Protein AF-A0A0R3WYY7-F1 (afdb_monomer_lite)

Secondary structure (DSSP, 8-state):
-EEEESS-EEEEEEEPPPTTPPPPSTT--EEEEEEPPPPS--GGG--EEEE---EEE---TT-EEEES-HHHHHHHHHHHHHHHHHHHHHHT----SS-EEEEEESS-TTSEEEETTEEEEETHHHHS-HHHHHHHHHHHHHHHHHHHHHHS-----

Organism: Hydatigena taeniaeformis (NCBI:txid6205)

InterPro domains:
  IPR001930 Peptidase M1, alanine aminopeptidase/leukotriene A4 hydrolase [PR00756] (35-50)
  IPR001930 Peptidase M1, alanine aminopeptidase/leukotriene A4 hydrolase [PR00756] (108-118)
  IPR014782 Peptidase M1, membrane alanine aminopeptidase [PF01433] (75-124)
  IPR042097 Aminopeptidase N-like , N-terminal domain superfamliy [G3DSA:2.60.40.1730] (7-53)
  IPR042097 Aminopeptidase N-like , N-terminal domain superfamliy [SSF63737] (27-52)
  IPR050344 Peptidase M1 family aminopeptidases [PTHR11533] (30-122)

pLDDT: mean 70.97, std 14.51, range [31.78, 90.25]

Foldseek 3Di:
DDKDWLFDWPDKDFDQADPPDDDDPPPDTDIDIDGDDDDDDDPLLTDMDDDDWDWDWDPQVQTEIETHPPPQRVVLRVVLSVLQVVLCVVVVHHQPGSYAYEYEDQDDPVQWDQHRSHIYGHPVLSVDDPPSSCVNSVSVSVVSVVVCCRVVVDPPD

Radius of gyration: 17.0 Å; chains: 1; bounding box: 46×34×50 Å

Sequence (157 aa):
LFSLFCFPEISREIVATPEGWSKPASGHNYVRVTFDRTPVMSTYLVAMVVGDFEYISSKSPCGGTTWTEESYGEYALGVAEKALPFYAELFGCPYPLPKLDLIALPDFACGAMENWGLVTYRCCLCWAVVGWTLGGIVRAMKVMVGMCNAVGGRRVL

Structure (mmCIF, N/CA/C/O backbone):
data_AF-A0A0R3WYY7-F1
#
_entry.id   AF-A0A0R3WYY7-F1
#
loop_
_atom_site.group_PDB
_atom_site.id
_atom_site.type_symbol
_atom_site.label_atom_id
_atom_site.label_alt_id
_atom_site.label_comp_id
_atom_site.label_asym_id
_atom_site.label_entity_id
_atom_site.label_seq_id
_atom_site.pdbx_PDB_ins_code
_atom_site.Cartn_x
_atom_site.Cartn_y
_atom_site.Cartn_z
_atom_site.occupancy
_atom_site.B_iso_or_equiv
_atom_site.auth_seq_id
_atom_site.auth_comp_id
_atom_site.auth_asym_id
_atom_site.auth_atom_id
_atom_site.pdbx_PDB_model_num
ATOM 1 N N . LEU A 1 1 ? 13.490 -1.446 -8.770 1.00 62.50 1 LEU A N 1
ATOM 2 C CA . LEU A 1 1 ? 12.057 -1.228 -9.036 1.00 62.50 1 LEU A CA 1
ATOM 3 C C . LEU A 1 1 ? 11.215 -2.134 -8.166 1.00 62.50 1 LEU A C 1
ATOM 5 O O . LEU A 1 1 ? 11.206 -3.348 -8.357 1.00 62.50 1 LEU A O 1
ATOM 9 N N . PHE A 1 2 ? 10.546 -1.526 -7.193 1.00 72.88 2 PHE A N 1
ATOM 10 C CA . PHE A 1 2 ? 9.521 -2.163 -6.381 1.00 72.88 2 PHE A CA 1
ATOM 11 C C . PHE A 1 2 ? 8.146 -1.910 -7.002 1.00 72.88 2 PHE A C 1
ATOM 13 O O . PHE A 1 2 ? 7.883 -0.856 -7.583 1.00 72.88 2 PHE A O 1
ATOM 20 N N . SER A 1 3 ? 7.266 -2.899 -6.885 1.00 78.19 3 SER A N 1
ATOM 21 C CA . SER A 1 3 ? 5.862 -2.798 -7.269 1.00 78.19 3 SER A CA 1
ATOM 22 C C . SER A 1 3 ? 5.010 -3.125 -6.056 1.00 78.19 3 SER A C 1
ATOM 24 O O . SER A 1 3 ? 5.118 -4.216 -5.498 1.00 78.19 3 SER A O 1
ATOM 26 N N . LEU A 1 4 ? 4.169 -2.181 -5.665 1.00 79.12 4 LEU A N 1
ATOM 27 C CA . LEU A 1 4 ? 3.242 -2.306 -4.557 1.00 79.12 4 LEU A CA 1
ATOM 28 C C . LEU A 1 4 ? 1.824 -2.348 -5.098 1.00 79.12 4 LEU A C 1
ATOM 30 O O . LEU A 1 4 ? 1.439 -1.583 -5.984 1.00 79.12 4 LEU A O 1
ATOM 34 N N . PHE A 1 5 ? 1.043 -3.242 -4.520 1.00 83.38 5 PHE A N 1
ATOM 35 C CA . PHE A 1 5 ? -0.372 -3.395 -4.793 1.00 83.38 5 PHE A CA 1
ATOM 36 C C . PHE A 1 5 ? -1.112 -3.562 -3.472 1.00 83.38 5 PHE A C 1
ATOM 38 O O . PHE A 1 5 ? -0.514 -3.952 -2.466 1.00 83.38 5 PHE A O 1
ATOM 45 N N . CYS A 1 6 ? -2.422 -3.322 -3.499 1.00 79.12 6 CYS A N 1
ATOM 46 C CA . CYS A 1 6 ? -3.353 -3.521 -2.389 1.00 79.12 6 CYS A CA 1
ATOM 47 C C . CYS A 1 6 ? -3.157 -4.844 -1.618 1.00 79.12 6 CYS A C 1
ATOM 49 O O . CYS A 1 6 ? -3.431 -4.915 -0.423 1.00 79.12 6 CYS A O 1
ATOM 51 N N . PHE A 1 7 ? -2.664 -5.893 -2.285 1.00 81.38 7 PHE A N 1
ATOM 52 C CA . PHE A 1 7 ? -2.520 -7.243 -1.736 1.00 81.38 7 PHE A CA 1
ATOM 53 C C . PHE A 1 7 ? -1.082 -7.768 -1.824 1.00 81.38 7 PHE A C 1
ATOM 55 O O . PHE A 1 7 ? -0.272 -7.211 -2.571 1.00 81.38 7 PHE A O 1
ATOM 62 N N . PRO A 1 8 ? -0.718 -8.767 -0.993 1.00 81.31 8 PRO A N 1
ATOM 63 C CA . PRO A 1 8 ? 0.633 -9.313 -0.958 1.00 81.31 8 PRO A CA 1
ATOM 64 C C . PRO A 1 8 ? 1.095 -9.807 -2.329 1.00 81.31 8 PRO A C 1
ATOM 66 O O . PRO A 1 8 ? 0.309 -10.318 -3.127 1.00 81.31 8 PRO A O 1
ATOM 69 N N . GLU A 1 9 ? 2.385 -9.642 -2.594 1.00 85.19 9 GLU A N 1
ATOM 70 C CA . GLU A 1 9 ? 3.022 -10.219 -3.770 1.00 85.19 9 GLU A CA 1
ATOM 71 C C . GLU A 1 9 ? 3.130 -11.742 -3.599 1.00 85.19 9 GLU A C 1
ATOM 73 O O . GLU A 1 9 ? 3.624 -12.217 -2.578 1.00 85.19 9 GLU A O 1
ATOM 78 N N . ILE A 1 10 ? 2.667 -12.499 -4.596 1.00 87.12 10 ILE A N 1
ATOM 79 C CA . ILE A 1 10 ? 2.774 -13.964 -4.651 1.00 87.12 10 ILE A CA 1
ATOM 80 C C . ILE A 1 10 ? 4.092 -14.373 -5.308 1.00 87.12 10 ILE A C 1
ATOM 82 O O . ILE A 1 10 ? 4.791 -15.256 -4.816 1.00 87.12 10 ILE A O 1
ATOM 86 N N . SER A 1 11 ? 4.418 -13.767 -6.451 1.00 87.00 11 SER A N 1
ATOM 87 C CA . SER A 1 11 ? 5.570 -14.169 -7.256 1.00 87.00 11 SER A CA 1
ATOM 88 C C . SER A 1 11 ? 6.126 -13.005 -8.063 1.00 87.00 11 SER A C 1
ATOM 90 O O . SER A 1 11 ? 5.362 -12.241 -8.659 1.00 87.00 11 SER A O 1
ATOM 92 N N . ARG A 1 12 ? 7.454 -12.963 -8.185 1.00 88.75 12 ARG A N 1
ATOM 93 C CA . ARG A 1 12 ? 8.180 -12.140 -9.156 1.00 88.75 12 ARG A CA 1
ATOM 94 C C . ARG A 1 12 ? 9.041 -13.013 -10.044 1.00 88.75 12 ARG A C 1
ATOM 96 O O . ARG A 1 12 ? 9.892 -13.755 -9.563 1.00 88.75 12 ARG A O 1
ATOM 103 N N . GLU A 1 13 ? 8.839 -12.896 -11.346 1.00 90.25 13 GLU A N 1
ATOM 104 C CA . GLU A 1 13 ? 9.544 -13.703 -12.334 1.00 90.25 13 GLU A CA 1
ATOM 105 C C . GLU A 1 13 ? 10.067 -12.817 -13.455 1.00 90.25 13 GLU A C 1
ATOM 107 O O . GLU A 1 13 ? 9.361 -11.949 -13.974 1.00 90.25 13 GLU A O 1
ATOM 112 N N . ILE A 1 14 ? 11.318 -13.045 -13.847 1.00 87.62 14 ILE A N 1
ATOM 113 C CA . ILE A 1 14 ? 11.888 -12.409 -15.030 1.00 87.62 14 ILE A CA 1
ATOM 114 C C . ILE A 1 14 ? 11.301 -13.111 -16.251 1.00 87.62 14 ILE A C 1
ATOM 116 O O . ILE A 1 14 ? 11.449 -14.321 -16.410 1.00 87.62 14 ILE A O 1
ATOM 120 N N . VAL A 1 15 ? 10.641 -12.349 -17.116 1.00 87.69 15 VAL A N 1
ATOM 121 C CA . VAL A 1 15 ? 10.012 -12.868 -18.330 1.00 87.69 15 VAL A CA 1
ATOM 122 C C . VAL A 1 15 ? 10.784 -12.420 -19.561 1.00 87.69 15 VAL A C 1
ATOM 124 O O . VAL A 1 15 ? 11.331 -11.315 -19.619 1.00 87.69 15 VAL A O 1
ATOM 127 N N . ALA A 1 16 ? 10.813 -13.291 -20.570 1.00 85.00 16 ALA A N 1
ATOM 128 C CA . ALA A 1 16 ? 11.289 -12.917 -21.892 1.00 85.00 16 ALA A CA 1
ATOM 129 C C . ALA A 1 16 ? 10.445 -11.761 -22.450 1.00 85.00 16 ALA A C 1
ATOM 131 O O . ALA A 1 16 ? 9.285 -11.585 -22.069 1.00 85.00 16 ALA A O 1
ATOM 132 N N . THR A 1 17 ? 11.026 -10.981 -23.363 1.00 83.75 17 THR A N 1
ATOM 133 C CA . THR A 1 17 ? 10.310 -9.902 -24.051 1.00 83.75 17 THR A CA 1
ATOM 134 C C . THR A 1 17 ? 9.043 -10.456 -24.708 1.00 83.75 17 THR A C 1
ATOM 136 O O . THR A 1 17 ? 9.167 -11.325 -25.574 1.00 83.75 17 THR A O 1
ATOM 139 N N . PRO A 1 18 ? 7.844 -9.993 -24.304 1.00 83.75 18 PRO A N 1
ATOM 140 C CA . PRO A 1 18 ? 6.603 -10.431 -24.925 1.00 83.75 18 PRO A CA 1
ATOM 141 C C . PRO A 1 18 ? 6.579 -10.093 -26.417 1.00 83.75 18 PRO A C 1
ATOM 143 O O . PRO A 1 18 ? 7.181 -9.111 -26.860 1.00 83.75 18 PRO A O 1
ATOM 146 N N . GLU A 1 19 ? 5.862 -10.899 -27.193 1.00 83.69 19 GLU A N 1
ATOM 147 C CA . GLU A 1 19 ? 5.714 -10.673 -28.627 1.00 83.69 19 GLU A CA 1
ATOM 148 C C . GLU A 1 19 ? 5.044 -9.309 -28.885 1.00 83.69 19 GLU A C 1
ATOM 150 O O . GLU A 1 19 ? 4.028 -8.972 -28.276 1.00 83.69 19 GLU A O 1
ATOM 155 N N . GLY A 1 20 ? 5.657 -8.48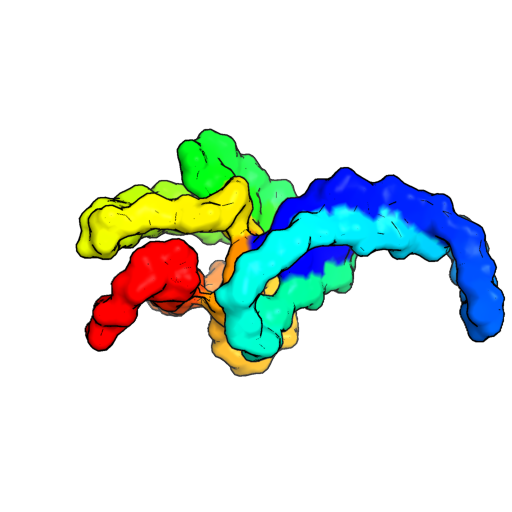2 -29.737 1.00 84.00 20 GLY A N 1
ATOM 156 C CA . GLY A 1 20 ? 5.186 -7.124 -30.044 1.00 84.00 20 GLY A CA 1
ATOM 157 C C . GLY A 1 20 ? 5.713 -6.003 -29.136 1.00 84.00 20 GLY A C 1
ATOM 158 O O . GLY A 1 20 ? 5.375 -4.845 -29.366 1.00 84.00 20 GLY A O 1
ATOM 159 N N . TRP A 1 21 ? 6.549 -6.302 -28.135 1.00 82.94 21 TRP A N 1
ATOM 160 C CA . TRP A 1 21 ? 7.137 -5.290 -27.245 1.00 82.94 21 TRP A CA 1
ATOM 161 C C . TRP A 1 21 ? 8.581 -4.967 -27.644 1.00 82.94 21 TRP A C 1
ATOM 163 O O . TRP A 1 21 ? 9.338 -5.838 -28.078 1.00 82.94 21 TRP A O 1
ATOM 173 N N . SER A 1 22 ? 9.001 -3.710 -27.472 1.00 83.31 22 SER A N 1
ATOM 174 C CA . SER A 1 22 ? 10.400 -3.326 -27.682 1.00 83.31 22 SER A CA 1
ATOM 175 C C . SER A 1 22 ? 11.303 -3.997 -26.648 1.00 83.31 22 SER A C 1
ATOM 177 O O . SER A 1 22 ? 10.931 -4.129 -25.478 1.00 83.31 22 SER A O 1
ATOM 179 N N . LYS A 1 23 ? 12.516 -4.391 -27.056 1.00 80.88 23 LYS A N 1
ATOM 180 C CA . LYS A 1 23 ? 13.520 -4.864 -26.097 1.00 80.88 23 LYS A CA 1
ATOM 181 C C . LYS A 1 23 ? 13.786 -3.758 -25.065 1.00 80.88 23 LYS A C 1
ATOM 183 O O . LYS A 1 23 ? 13.890 -2.593 -25.454 1.00 80.88 23 LYS A O 1
ATOM 188 N N . PRO A 1 24 ? 13.866 -4.101 -23.773 1.00 82.19 24 PRO A N 1
ATOM 189 C CA . PRO A 1 24 ? 14.182 -3.128 -22.740 1.00 82.19 24 PRO A CA 1
ATOM 190 C C . PRO A 1 24 ? 15.601 -2.579 -22.954 1.00 82.19 24 PRO A C 1
ATOM 192 O O . PRO A 1 24 ? 16.427 -3.206 -23.625 1.00 82.19 24 PRO A O 1
ATOM 195 N N . ALA A 1 25 ? 15.878 -1.391 -22.408 1.00 80.19 25 ALA A N 1
ATOM 196 C CA . ALA A 1 25 ? 17.206 -0.782 -22.474 1.00 80.19 25 ALA A CA 1
ATOM 197 C C . ALA A 1 25 ? 18.283 -1.739 -21.926 1.00 80.19 25 ALA A C 1
ATOM 199 O O . ALA A 1 25 ? 18.000 -2.585 -21.074 1.00 80.19 25 ALA A O 1
ATOM 200 N N . SER A 1 26 ? 19.514 -1.624 -22.433 1.00 74.00 26 SER A N 1
ATOM 201 C CA . SER A 1 26 ? 20.620 -2.535 -22.111 1.00 74.00 26 SER A CA 1
ATOM 202 C C . SER A 1 26 ? 20.788 -2.711 -20.598 1.00 74.00 26 SER A C 1
ATOM 204 O O . SER A 1 26 ? 21.100 -1.748 -19.903 1.00 74.00 26 SER A O 1
ATOM 206 N N . GLY A 1 27 ? 20.590 -3.938 -20.105 1.00 74.19 27 GLY A N 1
ATOM 207 C CA . GLY A 1 27 ? 20.708 -4.289 -18.683 1.00 74.19 27 GLY A CA 1
ATOM 208 C C . GLY A 1 27 ? 19.384 -4.405 -17.916 1.00 74.19 27 GLY A C 1
ATOM 209 O O . GLY A 1 27 ? 19.400 -4.842 -16.769 1.00 74.19 27 GLY A O 1
ATOM 210 N N . HIS A 1 28 ? 18.243 -4.082 -18.529 1.00 81.00 28 HIS A N 1
ATOM 211 C CA . HIS A 1 28 ? 16.922 -4.252 -17.916 1.00 81.00 28 HIS A CA 1
ATOM 212 C C . HIS A 1 28 ? 16.203 -5.491 -18.457 1.00 81.00 28 HIS A C 1
ATOM 214 O O . HIS A 1 28 ? 16.389 -5.874 -19.608 1.00 81.00 28 HIS A O 1
ATOM 220 N N . ASN A 1 29 ? 15.343 -6.096 -17.636 1.00 85.69 29 ASN A N 1
ATOM 221 C CA . ASN A 1 29 ? 14.487 -7.213 -18.030 1.00 85.69 29 ASN A CA 1
ATOM 222 C C . ASN A 1 29 ? 13.020 -6.871 -17.764 1.00 85.69 29 ASN A C 1
ATOM 224 O O . ASN A 1 29 ? 12.716 -6.093 -16.858 1.00 85.69 29 ASN A O 1
ATOM 228 N N . TYR A 1 30 ? 12.108 -7.491 -18.512 1.00 86.38 30 TYR A N 1
ATOM 229 C CA . TYR A 1 30 ? 10.700 -7.478 -18.135 1.00 86.38 30 TYR A CA 1
ATOM 230 C C . TYR A 1 30 ? 10.497 -8.386 -16.924 1.00 86.38 30 TYR A C 1
ATOM 232 O O . TYR A 1 30 ? 11.008 -9.504 -16.876 1.00 86.38 30 TYR A O 1
ATOM 240 N N . VAL A 1 31 ? 9.746 -7.898 -15.943 1.00 88.06 31 VAL A N 1
ATOM 241 C CA . VAL A 1 31 ? 9.414 -8.647 -14.732 1.00 88.06 31 VAL A CA 1
ATOM 242 C C . VAL A 1 31 ? 7.903 -8.761 -14.655 1.00 88.06 31 VAL A C 1
ATOM 244 O O . VAL A 1 31 ? 7.191 -7.762 -14.757 1.00 88.06 31 VAL A O 1
ATOM 247 N N . ARG A 1 32 ? 7.412 -9.986 -14.487 1.00 88.94 32 ARG A N 1
ATOM 248 C CA . ARG A 1 32 ? 6.019 -10.255 -14.153 1.00 88.94 32 ARG A CA 1
ATOM 249 C C . ARG A 1 32 ? 5.906 -10.359 -12.643 1.00 88.94 32 ARG A C 1
ATOM 251 O O . ARG A 1 32 ? 6.586 -11.179 -12.030 1.00 88.94 32 ARG A O 1
ATOM 258 N N . VAL A 1 33 ? 5.027 -9.545 -12.076 1.00 89.81 33 VAL A N 1
ATOM 259 C CA . VAL A 1 33 ? 4.694 -9.582 -10.654 1.00 89.81 33 VAL A CA 1
ATOM 260 C C . VAL A 1 33 ? 3.232 -9.982 -10.516 1.00 89.81 33 VAL A C 1
ATOM 262 O O . VAL A 1 33 ? 2.360 -9.370 -11.133 1.00 89.81 33 VAL A O 1
ATOM 265 N N . THR A 1 34 ? 2.976 -11.033 -9.744 1.00 89.88 34 THR A N 1
ATOM 266 C CA . THR A 1 34 ? 1.630 -11.541 -9.461 1.00 89.88 34 THR A CA 1
ATOM 267 C C . THR A 1 34 ? 1.281 -11.201 -8.024 1.00 89.88 34 THR A C 1
ATOM 269 O O . THR A 1 34 ? 2.061 -11.492 -7.119 1.00 89.88 34 THR A O 1
ATOM 272 N N . PHE A 1 35 ? 0.106 -10.619 -7.809 1.00 89.81 35 PHE A N 1
ATOM 273 C CA . PHE A 1 35 ? -0.407 -10.288 -6.482 1.00 89.81 35 PHE A CA 1
ATOM 274 C C . PHE A 1 35 ? -1.591 -11.173 -6.112 1.00 89.81 35 PHE A C 1
ATOM 276 O O . PHE A 1 35 ? -2.256 -11.733 -6.987 1.00 89.81 35 PHE A O 1
ATOM 283 N N . ASP A 1 36 ? -1.849 -11.278 -4.811 1.00 88.12 36 ASP A N 1
ATOM 284 C CA . ASP A 1 36 ? -2.963 -12.062 -4.296 1.00 88.12 36 ASP A CA 1
ATOM 285 C C . ASP A 1 36 ? -4.325 -11.481 -4.688 1.00 88.12 36 ASP A C 1
ATOM 287 O O . ASP A 1 36 ? -4.488 -10.280 -4.938 1.00 88.12 36 ASP A O 1
ATOM 291 N N . ARG A 1 37 ? -5.314 -12.371 -4.794 1.00 86.06 37 ARG A N 1
ATOM 292 C CA . ARG A 1 37 ? -6.647 -12.028 -5.272 1.00 86.06 37 ARG A CA 1
ATOM 293 C C . ARG A 1 37 ? -7.336 -11.129 -4.256 1.00 86.06 37 ARG A C 1
ATOM 295 O O . ARG A 1 37 ? -7.525 -11.499 -3.100 1.00 86.06 37 ARG A O 1
ATOM 302 N N . THR A 1 38 ? -7.804 -9.976 -4.721 1.00 83.94 38 THR A N 1
ATOM 303 C CA . THR A 1 38 ? -8.570 -9.069 -3.872 1.00 83.94 38 THR A CA 1
ATOM 304 C C . THR A 1 38 ? -9.941 -9.678 -3.532 1.00 83.94 38 THR A C 1
ATOM 306 O O . THR A 1 38 ? -10.545 -10.367 -4.367 1.00 83.94 38 THR A O 1
ATOM 309 N N . PRO A 1 39 ? -10.500 -9.389 -2.347 1.00 82.56 39 PRO A N 1
ATOM 310 C CA . PRO A 1 39 ? -11.915 -9.594 -2.084 1.00 82.56 39 PRO A CA 1
ATOM 311 C C . PRO A 1 39 ? -12.759 -8.700 -3.005 1.00 82.56 39 PRO A C 1
ATOM 313 O O . PRO A 1 39 ? -12.246 -7.843 -3.733 1.00 82.56 39 PRO A O 1
ATOM 316 N N . VAL A 1 40 ? -14.078 -8.897 -2.977 1.00 81.75 40 VAL A N 1
ATOM 317 C CA . VAL A 1 40 ? -15.013 -8.041 -3.716 1.00 81.75 40 VAL A CA 1
ATOM 318 C C . VAL A 1 40 ? -14.937 -6.623 -3.146 1.00 81.75 40 VAL A C 1
ATOM 320 O O . VAL A 1 40 ? -15.272 -6.394 -1.987 1.00 81.75 40 VAL A O 1
ATOM 323 N N . MET A 1 41 ? -14.484 -5.679 -3.968 1.00 80.38 41 MET A N 1
ATOM 324 C CA . MET A 1 41 ? -14.288 -4.276 -3.602 1.00 80.38 41 MET A CA 1
ATOM 325 C C . MET A 1 41 ? -14.651 -3.363 -4.775 1.00 80.38 41 MET A C 1
ATOM 327 O O . MET A 1 41 ? -14.633 -3.779 -5.934 1.00 80.38 41 MET A O 1
ATOM 331 N N . SER A 1 42 ? -14.984 -2.108 -4.477 1.00 83.06 42 SER A N 1
ATOM 332 C CA . SER A 1 42 ? -15.266 -1.099 -5.500 1.00 83.06 42 SER A CA 1
ATOM 333 C C . SER A 1 42 ? -14.013 -0.772 -6.311 1.00 83.06 42 SER A C 1
ATOM 335 O O . SER A 1 42 ? -12.925 -0.643 -5.753 1.00 83.06 42 SER A O 1
ATOM 337 N N . THR A 1 43 ? -14.172 -0.552 -7.617 1.00 85.19 43 THR A N 1
ATOM 338 C CA . THR A 1 43 ? -13.066 -0.238 -8.542 1.00 85.19 43 THR A CA 1
ATOM 339 C C . THR A 1 43 ? -12.257 0.996 -8.135 1.00 85.19 43 THR A C 1
ATOM 341 O O . THR A 1 43 ? -11.062 1.046 -8.392 1.00 85.19 43 THR A O 1
ATOM 344 N N . TYR A 1 44 ? -12.880 1.958 -7.447 1.00 84.12 44 TYR A N 1
ATOM 345 C CA . TYR A 1 44 ? -12.221 3.162 -6.925 1.00 84.12 44 TYR A CA 1
ATOM 346 C C . TYR A 1 44 ? -11.132 2.877 -5.876 1.00 84.12 44 TYR A C 1
ATOM 348 O O . TYR A 1 44 ? -10.231 3.684 -5.699 1.00 84.12 44 TYR A O 1
ATOM 356 N N . LEU A 1 45 ? -11.205 1.738 -5.184 1.00 83.38 45 LEU A N 1
ATOM 357 C CA . LEU A 1 45 ? -10.268 1.377 -4.116 1.00 83.38 45 LEU A CA 1
ATOM 358 C C . LEU A 1 45 ? -9.048 0.603 -4.632 1.00 83.38 45 LEU A C 1
ATOM 360 O O . LEU A 1 45 ? -8.207 0.197 -3.833 1.00 83.38 45 LEU A O 1
ATOM 364 N N . VAL A 1 46 ? -8.978 0.329 -5.937 1.00 86.88 46 VAL A N 1
ATOM 365 C CA . VAL A 1 46 ? -7.858 -0.387 -6.551 1.00 86.88 46 VAL A CA 1
ATOM 366 C C . VAL A 1 46 ? -6.694 0.580 -6.737 1.00 86.88 46 VAL A C 1
ATOM 368 O O . VAL A 1 46 ? -6.842 1.612 -7.387 1.00 86.88 46 VAL A O 1
ATOM 371 N N . ALA A 1 47 ? -5.523 0.222 -6.208 1.00 85.94 47 ALA A N 1
ATOM 372 C CA . ALA A 1 47 ? -4.312 1.020 -6.338 1.00 85.94 47 ALA A CA 1
ATOM 373 C C . ALA A 1 47 ? -3.073 0.163 -6.593 1.00 85.94 47 ALA A C 1
ATOM 375 O O . ALA A 1 47 ? -2.904 -0.918 -6.028 1.00 85.94 47 ALA A O 1
ATOM 376 N N . MET A 1 48 ? -2.190 0.688 -7.441 1.00 87.81 48 MET A N 1
ATOM 377 C CA . MET A 1 48 ? -0.893 0.106 -7.758 1.00 87.81 48 MET A CA 1
ATOM 378 C C . MET A 1 48 ? 0.136 1.227 -7.830 1.00 87.81 48 MET A C 1
ATOM 380 O O . MET A 1 48 ? -0.116 2.261 -8.447 1.00 87.81 48 MET A O 1
ATOM 384 N N . VAL A 1 49 ? 1.294 1.011 -7.217 1.00 85.69 49 VAL A N 1
ATOM 385 C CA . VAL A 1 49 ? 2.418 1.944 -7.262 1.00 85.69 49 VAL A CA 1
ATOM 386 C C . VAL A 1 49 ? 3.656 1.192 -7.726 1.00 85.69 49 VAL A C 1
ATOM 388 O O . VAL A 1 49 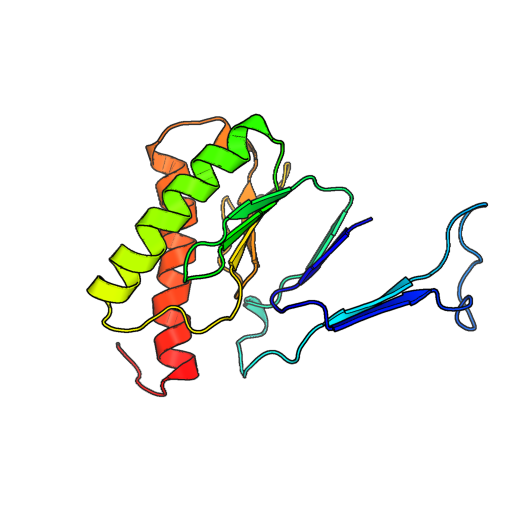? 3.953 0.107 -7.237 1.00 85.69 49 VAL A O 1
ATOM 391 N N . VAL A 1 50 ? 4.378 1.763 -8.686 1.00 87.06 50 VAL A N 1
ATOM 392 C CA . VAL A 1 50 ? 5.632 1.206 -9.197 1.00 87.06 50 VAL A CA 1
ATOM 393 C C . VAL A 1 50 ? 6.686 2.296 -9.135 1.00 87.06 50 VAL A C 1
ATOM 395 O O . VAL A 1 50 ? 6.472 3.391 -9.650 1.00 87.06 50 VAL A O 1
ATOM 398 N N . GLY A 1 51 ? 7.810 2.002 -8.496 1.00 83.00 51 GLY A N 1
ATOM 399 C CA . GLY A 1 51 ? 8.904 2.953 -8.353 1.00 83.00 51 GLY A CA 1
ATOM 400 C C . GLY A 1 51 ? 10.017 2.421 -7.465 1.00 83.00 51 GLY A C 1
ATOM 401 O O . GLY A 1 51 ? 9.966 1.291 -6.973 1.00 83.00 51 GLY A O 1
ATOM 402 N N . ASP A 1 52 ? 11.046 3.235 -7.291 1.00 80.75 52 ASP A N 1
ATOM 403 C CA . ASP A 1 52 ? 12.137 2.952 -6.368 1.00 80.75 52 ASP A CA 1
ATOM 404 C C . ASP A 1 52 ? 11.847 3.681 -5.056 1.00 80.75 52 ASP A C 1
ATOM 406 O O . ASP A 1 52 ? 12.006 4.894 -4.956 1.00 80.75 52 ASP A O 1
ATOM 410 N N . PHE A 1 53 ? 11.341 2.926 -4.081 1.00 76.50 53 PHE A N 1
ATOM 411 C CA . PHE A 1 53 ? 10.984 3.418 -2.755 1.00 76.50 53 PHE A CA 1
ATOM 412 C C . PHE A 1 53 ? 11.773 2.658 -1.695 1.00 76.50 53 PHE A C 1
ATOM 414 O O . PHE A 1 53 ? 11.946 1.440 -1.793 1.00 76.50 53 PHE A O 1
ATOM 421 N N . GLU A 1 54 ? 12.203 3.379 -0.669 1.00 78.81 54 GLU A N 1
ATOM 422 C CA . GLU A 1 54 ? 12.699 2.800 0.575 1.00 78.81 54 GLU A CA 1
ATOM 423 C C . GLU A 1 54 ? 11.525 2.500 1.514 1.00 78.81 54 GLU A C 1
ATOM 425 O O . GLU A 1 54 ? 10.431 3.063 1.379 1.00 78.81 54 GLU A O 1
ATOM 430 N N . TYR A 1 55 ? 11.721 1.562 2.440 1.00 76.62 55 TYR A N 1
ATOM 431 C CA . TYR A 1 55 ? 10.658 1.122 3.335 1.00 76.62 55 TYR A CA 1
ATOM 432 C C . TYR A 1 55 ? 11.158 0.810 4.729 1.00 76.62 55 TYR A C 1
ATOM 434 O O . TYR A 1 55 ? 12.276 0.341 4.931 1.00 76.62 55 TYR A O 1
ATOM 442 N N . ILE A 1 56 ? 10.258 1.019 5.681 1.00 76.94 56 ILE A N 1
ATOM 443 C CA . ILE A 1 56 ? 10.414 0.648 7.075 1.00 76.94 56 ILE A CA 1
ATOM 444 C C . ILE A 1 56 ? 9.200 -0.206 7.436 1.00 76.94 56 ILE A C 1
ATOM 446 O O . ILE A 1 56 ? 8.047 0.214 7.323 1.00 76.94 56 ILE A O 1
ATOM 450 N N . SER A 1 57 ? 9.453 -1.439 7.856 1.00 76.88 57 SER A N 1
ATOM 451 C CA . SER A 1 57 ? 8.410 -2.377 8.276 1.00 76.88 57 SER A CA 1
ATOM 452 C C . SER A 1 57 ? 8.411 -2.538 9.788 1.00 76.88 57 SER A C 1
ATOM 454 O O . SER A 1 57 ? 9.487 -2.655 10.376 1.00 76.88 57 SER A O 1
ATOM 456 N N . SER A 1 58 ? 7.234 -2.679 10.400 1.00 68.88 58 SER A N 1
ATOM 457 C CA . SER A 1 58 ? 7.138 -3.180 11.771 1.00 68.88 58 SER A CA 1
ATOM 458 C C . SER A 1 58 ? 6.304 -4.453 11.854 1.00 68.88 58 SER A C 1
ATOM 460 O O . SER A 1 58 ? 5.279 -4.611 11.192 1.00 68.88 58 SER A O 1
ATOM 462 N N . LYS A 1 59 ? 6.736 -5.368 12.726 1.00 60.94 59 LYS A N 1
ATOM 463 C CA . LYS A 1 59 ? 6.043 -6.622 13.049 1.00 60.94 59 LYS A CA 1
ATOM 464 C C . LYS A 1 59 ? 5.002 -6.418 14.151 1.00 60.94 59 LYS A C 1
ATOM 466 O O . LYS A 1 59 ? 4.918 -7.220 15.081 1.00 60.94 59 LYS A O 1
ATOM 471 N N . SER A 1 60 ? 4.214 -5.347 14.080 1.00 58.22 60 SER A N 1
ATOM 472 C CA . SER A 1 60 ? 3.018 -5.276 14.918 1.00 58.22 60 SER A CA 1
ATOM 473 C C . SER A 1 60 ? 2.092 -6.457 14.571 1.00 58.22 60 SER A C 1
ATOM 475 O O . SER A 1 60 ? 2.127 -6.942 13.436 1.00 58.22 60 SER A O 1
ATOM 477 N N . PRO A 1 61 ? 1.243 -6.938 15.501 1.00 52.31 61 PRO A N 1
ATOM 478 C CA . PRO A 1 61 ? 0.298 -8.033 1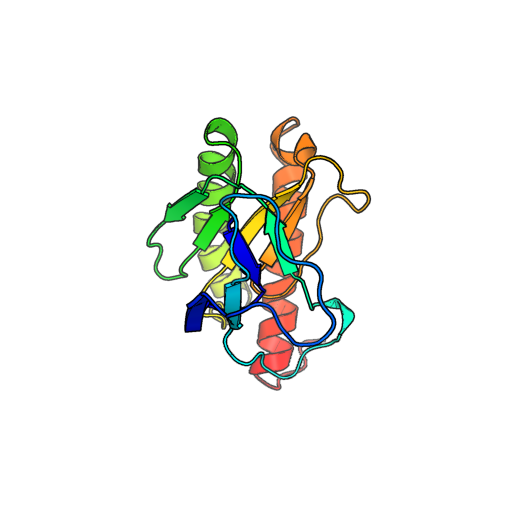5.234 1.00 52.31 61 PRO A CA 1
ATOM 479 C C . PRO A 1 61 ? -0.610 -7.782 14.017 1.00 52.31 61 PRO A C 1
ATOM 481 O O . PRO A 1 61 ? -1.179 -8.716 13.462 1.00 52.31 61 PRO A O 1
ATOM 484 N N . CYS A 1 62 ? -0.724 -6.516 13.610 1.00 51.75 62 CYS A N 1
ATOM 485 C CA . CYS A 1 62 ? -1.544 -6.027 12.513 1.00 51.75 62 CYS A CA 1
ATOM 486 C C . CYS A 1 62 ? -0.759 -5.810 11.195 1.00 51.75 62 CYS A C 1
ATOM 488 O O . CYS A 1 62 ? -1.352 -5.371 10.215 1.00 51.75 62 CYS A O 1
ATOM 490 N N . GLY A 1 63 ? 0.554 -6.084 11.156 1.00 54.16 63 GLY A N 1
ATOM 491 C CA . GLY A 1 63 ? 1.342 -6.184 9.916 1.00 54.16 63 GLY A CA 1
ATOM 492 C C . GLY A 1 63 ? 1.517 -4.888 9.110 1.00 54.16 63 GLY A C 1
ATOM 493 O O . GLY A 1 63 ? 1.508 -4.925 7.878 1.00 54.16 63 GLY A O 1
ATOM 494 N N . GLY A 1 64 ? 1.646 -3.736 9.775 1.00 60.56 64 GLY A N 1
ATOM 495 C CA . GLY A 1 64 ? 1.842 -2.446 9.101 1.00 60.56 64 GLY A CA 1
ATOM 496 C C . GLY A 1 64 ? 3.242 -2.289 8.490 1.00 60.56 64 GLY A C 1
ATOM 497 O O . GLY A 1 64 ? 4.246 -2.400 9.194 1.00 60.56 64 GLY A O 1
ATOM 498 N N . THR A 1 65 ? 3.313 -1.984 7.192 1.00 60.09 65 THR A N 1
ATOM 499 C CA . THR A 1 65 ? 4.556 -1.621 6.491 1.00 60.09 65 THR A CA 1
ATOM 500 C C . THR A 1 65 ? 4.421 -0.210 5.920 1.00 60.09 65 THR A C 1
ATOM 502 O O . THR A 1 65 ? 3.430 0.121 5.278 1.00 60.09 65 THR A O 1
ATOM 505 N N . THR A 1 66 ? 5.408 0.653 6.149 1.00 58.47 66 THR A N 1
ATOM 506 C CA . THR A 1 66 ? 5.403 2.028 5.634 1.00 58.47 66 THR A CA 1
ATOM 507 C C . THR A 1 66 ? 6.513 2.191 4.598 1.00 58.47 66 THR A C 1
ATOM 509 O O . THR A 1 66 ? 7.659 1.825 4.834 1.00 58.47 66 THR A O 1
ATOM 512 N N . TRP A 1 67 ? 6.175 2.763 3.448 1.00 60.91 67 TRP A N 1
ATOM 513 C CA . TRP A 1 67 ? 7.043 3.000 2.296 1.00 60.91 67 TRP A CA 1
ATOM 514 C C . TRP A 1 67 ? 7.246 4.512 2.130 1.00 60.91 67 TRP A C 1
ATOM 516 O O . TRP A 1 67 ? 6.334 5.235 1.728 1.00 60.91 67 TRP A O 1
ATOM 526 N N . THR A 1 68 ? 8.419 5.023 2.497 1.00 63.69 68 THR A N 1
ATOM 527 C CA . THR A 1 68 ? 8.749 6.458 2.448 1.00 63.69 68 THR A CA 1
ATOM 528 C C . THR A 1 68 ? 10.246 6.666 2.674 1.00 63.69 68 THR A C 1
ATOM 530 O O . THR A 1 68 ? 10.929 5.754 3.132 1.00 63.69 68 THR A O 1
ATOM 533 N N . GLU A 1 69 ? 10.740 7.879 2.407 1.00 57.56 69 GLU A N 1
ATOM 534 C CA . GLU A 1 69 ? 12.071 8.305 2.851 1.00 57.56 69 GLU A CA 1
ATOM 535 C C . GLU A 1 69 ? 12.225 8.148 4.374 1.00 57.56 69 GLU A C 1
ATOM 537 O O . GLU A 1 69 ? 11.317 8.483 5.150 1.00 57.56 69 GLU A O 1
ATOM 542 N N . GLU A 1 70 ? 13.388 7.625 4.769 1.00 56.81 70 GLU A N 1
ATOM 543 C CA . GLU A 1 70 ? 13.705 7.043 6.079 1.00 56.81 70 GLU A CA 1
ATOM 544 C C . GLU A 1 70 ? 13.294 7.931 7.272 1.00 56.81 70 GLU A C 1
ATOM 546 O O . GLU A 1 70 ? 12.707 7.461 8.246 1.00 56.81 70 GLU A O 1
ATOM 551 N N . SER A 1 71 ? 13.494 9.246 7.159 1.00 60.47 71 SER A N 1
ATOM 552 C CA . SER A 1 71 ? 13.288 10.211 8.248 1.00 60.47 71 SER A CA 1
ATOM 553 C C . SER A 1 71 ? 11.825 10.437 8.650 1.00 60.47 71 SER A C 1
ATOM 555 O O . SER A 1 71 ? 11.552 10.828 9.785 1.00 60.47 71 SER A O 1
ATOM 557 N N . TYR A 1 72 ? 10.865 10.183 7.756 1.00 64.06 72 TYR A N 1
ATOM 558 C CA . TYR A 1 72 ? 9.437 10.407 8.022 1.00 64.06 72 TYR A CA 1
ATOM 559 C C . TYR A 1 72 ? 8.640 9.106 8.193 1.00 64.06 72 TYR A C 1
ATOM 561 O O . TYR A 1 72 ? 7.501 9.134 8.675 1.00 64.06 72 TYR A O 1
ATOM 569 N N . GLY A 1 73 ? 9.231 7.967 7.824 1.00 68.94 73 GLY A N 1
ATOM 570 C CA . GLY A 1 73 ? 8.588 6.655 7.907 1.00 68.94 73 GLY A CA 1
ATOM 571 C C . GLY A 1 73 ? 8.377 6.161 9.318 1.00 68.94 73 GLY A C 1
ATOM 572 O O . GLY A 1 73 ? 7.313 5.616 9.607 1.00 68.94 73 GLY A O 1
ATOM 573 N N . GLU A 1 74 ? 9.323 6.428 10.216 1.00 75.12 74 GLU A N 1
ATOM 574 C CA . GLU A 1 74 ? 9.228 6.008 11.615 1.00 75.12 74 GLU A CA 1
ATOM 575 C C . GLU A 1 74 ? 8.036 6.648 12.332 1.00 75.12 74 GLU A C 1
ATOM 577 O O . GLU A 1 74 ? 7.298 5.975 13.054 1.00 75.12 74 GLU A O 1
ATOM 582 N N . TYR A 1 75 ? 7.792 7.941 12.093 1.00 74.00 75 TYR A N 1
ATOM 583 C CA . TYR A 1 75 ? 6.656 8.639 12.690 1.00 74.00 75 TYR A CA 1
ATOM 584 C C . TYR A 1 75 ? 5.324 8.097 12.162 1.00 74.00 75 TYR A C 1
ATOM 586 O O . TYR A 1 75 ? 4.430 7.775 12.947 1.00 74.00 75 TYR A O 1
ATOM 594 N N . ALA A 1 76 ? 5.191 7.959 10.839 1.00 71.44 76 ALA A N 1
ATOM 595 C CA . ALA A 1 76 ? 3.979 7.426 10.222 1.00 71.44 76 ALA A CA 1
ATOM 596 C C . ALA A 1 76 ? 3.685 5.991 10.691 1.00 71.44 76 ALA A C 1
ATOM 598 O O . ALA A 1 76 ? 2.541 5.675 11.026 1.00 71.44 76 ALA A O 1
ATOM 599 N N . LEU A 1 77 ? 4.722 5.156 10.792 1.00 76.00 77 LEU A N 1
ATOM 600 C CA . LEU A 1 77 ? 4.633 3.796 11.312 1.00 76.00 77 LEU A CA 1
ATOM 601 C C . LEU A 1 77 ? 4.193 3.784 12.780 1.00 76.00 77 LEU A C 1
ATOM 603 O O . LEU A 1 77 ? 3.213 3.122 13.109 1.00 76.00 77 LEU A O 1
ATOM 607 N N . GLY A 1 78 ? 4.822 4.584 13.645 1.00 76.69 78 GLY A N 1
ATOM 608 C CA . GLY A 1 78 ? 4.467 4.649 15.065 1.00 76.69 78 GLY A CA 1
ATOM 609 C C . GLY A 1 78 ? 3.039 5.146 15.323 1.00 76.69 78 GLY A C 1
ATOM 610 O O . GLY A 1 78 ? 2.397 4.727 16.290 1.00 76.69 78 GLY A O 1
ATOM 611 N N . VAL A 1 79 ? 2.499 6.016 14.462 1.00 76.69 79 VAL A N 1
ATOM 612 C CA . VAL A 1 79 ? 1.084 6.415 14.535 1.00 76.69 79 VAL A CA 1
ATOM 613 C C . VAL A 1 79 ? 0.172 5.295 14.030 1.00 76.69 79 VAL A C 1
ATOM 615 O O . VAL A 1 79 ? -0.837 5.012 14.674 1.00 76.69 79 VAL A O 1
ATOM 618 N N . ALA A 1 80 ? 0.518 4.626 12.927 1.00 74.50 80 ALA A N 1
ATOM 619 C CA . ALA A 1 80 ? -0.257 3.506 12.394 1.00 74.50 80 ALA A CA 1
ATOM 620 C C . ALA A 1 80 ? -0.356 2.338 13.390 1.00 74.50 80 ALA A C 1
ATOM 622 O O . ALA A 1 80 ? -1.445 1.810 13.613 1.00 74.50 80 ALA A O 1
ATOM 623 N N . GLU A 1 81 ? 0.747 1.996 14.059 1.00 77.56 81 GLU A N 1
ATOM 624 C CA . GLU A 1 81 ? 0.797 0.952 15.088 1.00 77.56 81 GLU A CA 1
ATOM 625 C C . GLU A 1 81 ? -0.093 1.236 16.295 1.00 77.56 81 GLU A C 1
ATOM 627 O O . GLU A 1 81 ? -0.636 0.304 16.882 1.00 77.56 81 GLU A O 1
ATOM 632 N N . LYS A 1 82 ? -0.258 2.508 16.672 1.00 78.81 82 LYS A N 1
ATOM 633 C CA . LYS A 1 82 ? -1.156 2.913 17.764 1.00 78.81 82 LYS A CA 1
ATOM 634 C C . LYS A 1 82 ? -2.605 3.028 17.302 1.00 78.81 82 LYS A C 1
ATOM 636 O O . LYS A 1 82 ? -3.520 2.715 18.058 1.00 78.81 82 LYS A O 1
ATOM 641 N N . ALA A 1 83 ? -2.821 3.475 16.068 1.00 76.75 83 ALA A N 1
ATOM 642 C CA . ALA A 1 83 ? -4.151 3.669 15.514 1.00 76.75 83 ALA A CA 1
ATOM 643 C C . ALA A 1 83 ? -4.853 2.331 15.228 1.00 76.75 83 ALA A C 1
ATOM 645 O O . ALA A 1 83 ? -6.026 2.190 15.560 1.00 76.75 83 ALA A O 1
ATOM 646 N N . LEU A 1 84 ? -4.152 1.334 14.677 1.00 76.25 84 LEU A N 1
ATOM 647 C CA . LEU A 1 84 ? -4.742 0.030 14.343 1.00 76.25 84 LEU A CA 1
ATOM 648 C C . LEU A 1 84 ? -5.457 -0.641 15.535 1.00 76.25 84 LEU A C 1
ATOM 650 O O . LEU A 1 84 ? -6.640 -0.950 15.392 1.00 76.25 84 LEU A O 1
ATOM 654 N N . PRO A 1 85 ? -4.821 -0.835 16.709 1.00 77.75 85 PRO A N 1
ATOM 655 C CA . PRO A 1 85 ? -5.487 -1.426 17.867 1.00 77.75 85 PRO A CA 1
ATOM 656 C C . PRO A 1 85 ? -6.584 -0.519 18.435 1.00 77.75 85 PRO A C 1
ATOM 658 O O . PRO A 1 85 ? -7.648 -1.021 18.782 1.00 77.75 85 PRO A O 1
ATOM 661 N N . PHE A 1 86 ? -6.373 0.803 18.464 1.00 80.50 86 PHE A N 1
ATOM 662 C CA . PHE A 1 86 ? -7.377 1.757 18.946 1.00 80.50 86 PHE A CA 1
ATOM 663 C C . PHE A 1 86 ? -8.688 1.659 18.157 1.00 80.50 86 PHE A C 1
ATOM 665 O O . PHE A 1 86 ? -9.770 1.577 18.732 1.00 80.50 86 PHE A O 1
ATOM 672 N N . TYR A 1 87 ? -8.604 1.638 16.828 1.00 75.06 87 TYR A N 1
ATOM 673 C CA . TYR A 1 87 ? -9.787 1.543 15.982 1.00 75.06 87 TYR A CA 1
ATOM 674 C C . TYR A 1 87 ? -10.357 0.121 15.918 1.00 75.06 87 TYR A C 1
ATOM 676 O O . TYR A 1 87 ? -11.571 -0.029 15.784 1.00 75.06 87 TYR A O 1
ATOM 684 N N . ALA A 1 88 ? -9.521 -0.912 16.056 1.00 78.00 88 ALA A N 1
ATOM 685 C CA . ALA A 1 88 ? -10.002 -2.284 16.193 1.00 78.00 88 ALA A CA 1
ATOM 686 C C . ALA A 1 88 ? -10.867 -2.456 17.453 1.00 78.00 88 ALA A C 1
ATOM 688 O O . ALA A 1 88 ? -11.912 -3.104 17.393 1.00 78.00 88 ALA A O 1
ATOM 689 N N . GLU A 1 89 ? -10.470 -1.834 18.568 1.00 82.88 89 GLU A N 1
ATOM 690 C CA . GLU A 1 89 ? -11.257 -1.783 19.803 1.00 82.88 89 GLU A CA 1
ATOM 691 C C . GLU A 1 89 ? -12.517 -0.924 19.632 1.00 82.88 89 GLU A C 1
ATOM 693 O O . GLU A 1 89 ? -13.616 -1.381 19.942 1.00 82.88 89 GLU A O 1
ATOM 698 N N . LEU A 1 90 ? -12.385 0.280 19.060 1.00 80.62 90 LEU A N 1
ATOM 699 C CA . LEU A 1 90 ? -13.500 1.213 18.867 1.00 80.62 90 LEU A CA 1
ATOM 700 C C . LEU A 1 90 ? -14.641 0.619 18.028 1.00 80.62 90 LEU A C 1
ATOM 702 O O . LEU A 1 90 ? -15.812 0.821 18.344 1.00 80.62 90 LEU A O 1
ATOM 706 N N . PHE A 1 91 ? -14.308 -0.093 16.949 1.00 77.75 91 PHE A N 1
ATOM 707 C CA . PHE A 1 91 ? -15.292 -0.699 16.050 1.00 77.75 91 PHE A CA 1
ATOM 708 C C . PHE A 1 91 ? -15.590 -2.168 16.374 1.00 77.75 91 PHE A C 1
ATOM 710 O O . PHE A 1 91 ? -16.456 -2.768 15.734 1.00 77.75 91 PHE A O 1
ATOM 717 N N . GLY A 1 92 ? -14.886 -2.762 17.343 1.00 79.25 92 GLY A N 1
ATOM 718 C CA . GLY A 1 92 ? -15.023 -4.174 17.709 1.00 79.25 92 GLY A CA 1
ATOM 719 C C . GLY A 1 92 ? -14.694 -5.145 16.569 1.00 79.25 92 GLY A C 1
ATOM 720 O O . GLY A 1 92 ? -15.230 -6.253 16.530 1.00 79.25 92 GLY A O 1
ATOM 721 N N . CYS A 1 93 ? -13.863 -4.727 15.614 1.00 75.12 93 CYS A N 1
ATOM 722 C CA . CYS A 1 93 ? -13.525 -5.490 14.418 1.00 75.12 93 CYS A CA 1
ATOM 723 C C . CYS A 1 93 ? -12.020 -5.365 14.135 1.00 75.12 93 CYS A C 1
ATOM 725 O O . CYS A 1 93 ? -11.537 -4.247 13.940 1.00 75.12 93 CYS A O 1
ATOM 727 N N . PRO A 1 94 ? -11.262 -6.477 14.111 1.00 76.62 94 PRO A N 1
ATOM 728 C CA . PRO A 1 94 ? -9.846 -6.429 13.780 1.00 76.62 94 PRO A CA 1
ATOM 729 C C . PRO A 1 94 ? -9.645 -6.052 12.309 1.00 76.62 94 PRO A C 1
ATOM 731 O O . PRO A 1 94 ? -10.503 -6.312 11.463 1.00 76.62 94 PRO A O 1
ATOM 734 N N . TYR A 1 95 ? -8.484 -5.474 11.999 1.00 76.06 95 TYR A N 1
ATOM 735 C CA . TYR A 1 95 ? -8.112 -5.175 10.620 1.00 76.06 95 TYR A CA 1
ATOM 736 C C . TYR A 1 95 ? -8.124 -6.468 9.777 1.00 76.06 95 TYR A C 1
ATOM 738 O O . TYR A 1 95 ? -7.426 -7.421 10.130 1.00 76.06 95 TYR A O 1
ATOM 746 N N . PRO A 1 96 ? -8.924 -6.543 8.696 1.00 72.94 96 PRO A N 1
ATOM 747 C CA . PRO A 1 96 ? -9.197 -7.815 8.026 1.00 72.94 96 PRO A CA 1
ATOM 748 C C . PRO A 1 96 ? -8.144 -8.213 6.988 1.00 72.94 96 PRO A C 1
ATOM 750 O O . PRO A 1 96 ? -8.187 -9.337 6.490 1.00 72.94 96 PRO A O 1
ATOM 753 N N . LEU A 1 97 ? -7.232 -7.308 6.616 1.00 76.75 97 LEU A N 1
ATOM 754 C CA . LEU A 1 97 ? -6.201 -7.594 5.622 1.00 76.75 97 LEU A CA 1
ATOM 755 C C . LEU A 1 97 ? -4.883 -8.028 6.275 1.00 76.75 97 LEU A C 1
ATOM 757 O O . LEU A 1 97 ? -4.541 -7.544 7.352 1.00 76.75 97 LEU A O 1
ATOM 761 N N . PRO A 1 98 ? -4.093 -8.880 5.596 1.00 74.81 98 PRO A N 1
ATOM 762 C CA . PRO A 1 98 ? -2.819 -9.374 6.121 1.00 74.81 98 PRO A CA 1
ATOM 763 C C . PRO A 1 98 ? -1.715 -8.308 6.163 1.00 74.81 98 PRO A C 1
ATOM 765 O O . PRO A 1 98 ? -0.681 -8.532 6.786 1.00 74.81 98 PRO A O 1
ATOM 768 N N . LYS A 1 99 ? -1.905 -7.177 5.472 1.00 77.25 99 LYS A N 1
ATOM 769 C CA . LYS A 1 99 ? -0.946 -6.073 5.419 1.00 77.25 99 LYS A CA 1
ATOM 770 C C . LYS A 1 99 ? -1.636 -4.718 5.281 1.00 77.25 99 LYS A C 1
ATOM 772 O O . LYS A 1 99 ? -2.746 -4.613 4.744 1.00 77.25 99 LYS A O 1
ATOM 777 N N . LEU A 1 100 ? -0.945 -3.676 5.723 1.00 79.25 100 LEU A N 1
ATOM 778 C CA . LEU A 1 100 ? -1.290 -2.283 5.461 1.00 79.25 100 LEU A CA 1
ATOM 779 C C . LEU A 1 100 ? -0.035 -1.563 4.981 1.00 79.25 100 LEU A C 1
ATOM 781 O O . LEU A 1 100 ? 0.882 -1.373 5.777 1.00 79.25 100 LEU A O 1
ATOM 785 N N . ASP A 1 101 ? -0.021 -1.165 3.710 1.00 81.06 101 ASP A N 1
ATOM 786 C CA . ASP A 1 101 ? 1.049 -0.359 3.133 1.00 81.06 101 ASP A CA 1
ATOM 787 C C . ASP A 1 101 ? 0.684 1.131 3.188 1.00 81.06 101 ASP A C 1
ATOM 789 O O . ASP A 1 101 ? -0.391 1.538 2.748 1.00 81.06 101 ASP A O 1
ATOM 793 N N . LEU A 1 102 ? 1.580 1.953 3.728 1.00 78.38 102 LEU A N 1
ATOM 794 C CA . LEU A 1 102 ? 1.458 3.413 3.793 1.00 78.38 102 LEU A CA 1
ATOM 795 C C . LEU A 1 102 ? 2.523 4.030 2.890 1.00 78.38 102 LEU A C 1
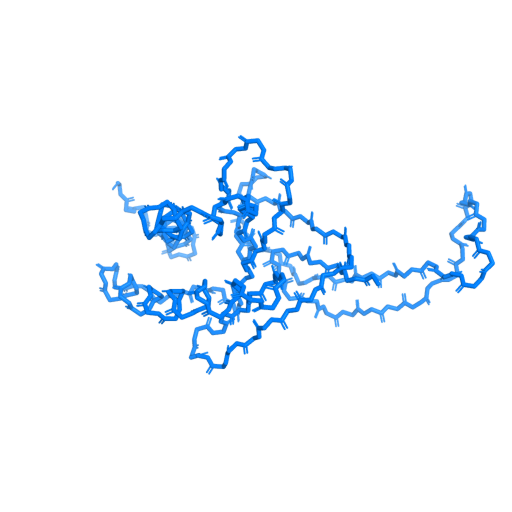ATOM 797 O O . LEU A 1 102 ? 3.697 3.905 3.209 1.00 78.38 102 LEU A O 1
ATOM 801 N N . ILE A 1 103 ? 2.145 4.682 1.788 1.00 80.12 103 ILE A N 1
ATOM 802 C CA . ILE A 1 103 ? 3.103 5.241 0.824 1.00 80.12 103 ILE A CA 1
ATOM 803 C C . ILE A 1 103 ? 3.011 6.761 0.682 1.00 80.12 103 ILE A C 1
ATOM 805 O O . ILE A 1 103 ? 1.943 7.318 0.410 1.00 80.12 103 ILE A O 1
ATOM 809 N N . ALA A 1 104 ? 4.163 7.421 0.810 1.00 77.38 104 ALA A N 1
ATOM 810 C CA . ALA A 1 104 ? 4.317 8.850 0.569 1.00 77.38 104 ALA A CA 1
ATOM 811 C C . ALA A 1 104 ? 4.654 9.128 -0.908 1.00 77.38 104 ALA A C 1
ATOM 813 O O . ALA A 1 104 ? 5.683 8.689 -1.414 1.00 77.38 104 ALA A O 1
ATOM 814 N N . LEU A 1 105 ? 3.812 9.897 -1.600 1.00 77.75 105 LEU A N 1
ATOM 815 C CA . LEU A 1 105 ? 4.019 10.327 -2.985 1.00 77.75 105 LEU A CA 1
ATOM 816 C C . LEU A 1 105 ? 4.309 11.838 -3.043 1.00 77.75 105 LEU A C 1
ATOM 818 O O . LEU A 1 105 ? 3.574 12.620 -2.431 1.00 77.75 105 LEU A O 1
ATOM 822 N N . PRO A 1 106 ? 5.345 12.295 -3.771 1.00 70.50 106 PRO A N 1
ATOM 823 C CA . PRO A 1 106 ? 5.737 13.707 -3.794 1.00 70.50 106 PRO A CA 1
ATOM 824 C C . PRO A 1 106 ? 4.664 14.621 -4.409 1.00 70.50 106 PRO A C 1
ATOM 826 O O . PRO A 1 106 ? 4.412 15.709 -3.885 1.00 70.50 106 PRO A O 1
ATOM 829 N N . ASP A 1 107 ? 3.973 14.155 -5.452 1.00 68.44 107 ASP A N 1
ATOM 830 C CA . ASP A 1 107 ? 2.948 14.921 -6.164 1.00 68.44 107 ASP A CA 1
ATOM 831 C C . ASP A 1 107 ? 1.584 14.217 -6.111 1.00 68.44 107 ASP A C 1
ATOM 833 O O . ASP A 1 107 ? 1.184 13.490 -7.020 1.00 68.44 107 ASP A O 1
ATOM 837 N N . PHE A 1 108 ? 0.879 14.380 -4.986 1.00 66.81 108 PHE A N 1
ATOM 838 C CA . PHE A 1 108 ? -0.448 13.796 -4.786 1.00 66.81 108 PHE A CA 1
ATOM 839 C C . PHE A 1 108 ? -1.510 14.875 -4.552 1.00 66.81 108 PHE A C 1
ATOM 841 O O . PHE A 1 108 ? -1.606 15.460 -3.469 1.00 66.81 108 PHE A O 1
ATOM 848 N N . ALA A 1 109 ? -2.336 15.122 -5.573 1.00 59.41 109 ALA A N 1
ATOM 849 C CA . ALA A 1 109 ? -3.328 16.200 -5.584 1.00 59.41 109 ALA A CA 1
ATOM 850 C C . ALA A 1 109 ? -4.430 16.047 -4.516 1.00 59.41 109 ALA A C 1
ATOM 852 O O . ALA A 1 109 ? -4.919 17.043 -3.990 1.00 59.41 109 ALA A O 1
ATOM 853 N N . CYS A 1 110 ? -4.799 14.812 -4.158 1.00 59.75 110 CYS A N 1
ATOM 854 C CA . CYS A 1 110 ? -5.911 14.535 -3.237 1.00 59.75 110 CYS A CA 1
ATOM 855 C C . CYS A 1 110 ? -5.509 14.533 -1.747 1.00 59.75 110 CYS A C 1
ATOM 857 O O . CYS A 1 110 ? -6.343 14.277 -0.879 1.00 59.75 110 CYS A O 1
ATOM 859 N N . GLY A 1 111 ? -4.243 14.820 -1.424 1.00 66.69 111 GLY A N 1
ATOM 860 C CA . GLY A 1 111 ? -3.726 14.840 -0.051 1.00 66.69 111 GLY A CA 1
ATOM 861 C C . GLY A 1 111 ? -3.510 13.443 0.544 1.00 66.69 111 GLY A C 1
ATOM 862 O O . GLY A 1 111 ? -2.372 13.096 0.846 1.00 66.69 111 GLY A O 1
ATOM 863 N N . ALA A 1 112 ? -4.568 12.638 0.676 1.00 70.12 112 ALA A N 1
ATOM 864 C CA . ALA A 1 112 ? -4.511 11.228 1.071 1.00 70.12 112 ALA A CA 1
ATOM 865 C C . ALA A 1 112 ? -5.673 10.436 0.451 1.00 70.12 112 ALA A C 1
ATOM 867 O O . ALA A 1 112 ? -6.774 10.970 0.316 1.00 70.12 112 ALA A O 1
ATOM 868 N N . MET A 1 113 ? -5.423 9.180 0.086 1.00 76.88 113 MET A N 1
ATOM 869 C CA . MET A 1 113 ? -6.404 8.272 -0.499 1.00 76.88 113 MET A CA 1
ATOM 870 C C . MET A 1 113 ? -6.289 6.886 0.122 1.00 76.88 113 MET A C 1
ATOM 872 O O . MET A 1 113 ? -5.211 6.375 0.421 1.00 76.88 113 MET A O 1
ATOM 876 N N . GLU A 1 114 ? -7.452 6.309 0.349 1.00 80.38 114 GLU A N 1
ATOM 877 C CA . GLU A 1 114 ? -7.689 5.308 1.374 1.00 80.38 114 GLU A CA 1
ATOM 878 C C . GLU A 1 114 ? -7.915 3.928 0.739 1.00 80.38 114 GLU A C 1
ATOM 880 O O . GLU A 1 114 ? -8.870 3.204 1.021 1.00 80.38 114 GLU A O 1
ATOM 885 N N . ASN A 1 115 ? -7.026 3.587 -0.195 1.00 83.38 115 ASN A N 1
ATOM 886 C CA . ASN A 1 115 ? -7.125 2.343 -0.946 1.00 83.38 115 ASN A CA 1
ATOM 887 C C . ASN A 1 115 ? -6.851 1.152 -0.031 1.00 83.38 115 ASN A C 1
ATOM 889 O O . ASN A 1 115 ? -6.071 1.223 0.924 1.00 83.38 115 ASN A O 1
ATOM 893 N N . TRP A 1 116 ? -7.505 0.034 -0.324 1.00 82.38 116 TRP A N 1
ATOM 894 C CA . TRP A 1 116 ? -7.448 -1.131 0.548 1.00 82.38 116 TRP A CA 1
ATOM 895 C C . TRP A 1 116 ? -6.049 -1.731 0.560 1.00 82.38 116 TRP A C 1
ATOM 897 O O . TRP A 1 116 ? -5.525 -2.082 -0.488 1.00 82.38 116 TRP A O 1
ATOM 907 N N . GLY A 1 117 ? -5.435 -1.814 1.741 1.00 76.19 117 GLY A N 1
ATOM 908 C CA . GLY A 1 117 ? -4.085 -2.352 1.906 1.00 76.19 117 GLY A CA 1
ATOM 909 C C . GLY A 1 117 ? -2.959 -1.487 1.328 1.00 76.19 117 GLY A C 1
ATOM 910 O O . GLY A 1 117 ? -1.807 -1.856 1.518 1.00 76.19 117 GLY A O 1
ATOM 911 N N . LEU A 1 118 ? -3.259 -0.351 0.678 1.00 81.88 118 LEU A N 1
ATOM 912 C CA . LEU A 1 118 ? -2.266 0.563 0.099 1.00 81.88 118 LEU A CA 1
ATOM 913 C C . LEU A 1 118 ? -2.730 2.024 0.184 1.00 81.88 118 LEU A C 1
ATOM 915 O O . LEU A 1 118 ? -3.282 2.595 -0.754 1.00 81.88 118 LEU A O 1
ATOM 919 N N . VAL A 1 119 ? -2.483 2.659 1.316 1.00 80.06 119 VAL A N 1
ATOM 920 C CA . VAL A 1 119 ? -2.861 4.050 1.548 1.00 80.06 119 VAL A CA 1
ATOM 921 C C . VAL A 1 119 ? -1.797 4.968 0.966 1.00 80.06 119 VAL A C 1
ATOM 923 O O . VAL A 1 119 ? -0.651 4.965 1.409 1.00 80.06 119 VAL A O 1
ATOM 926 N N . THR A 1 120 ? -2.186 5.795 -0.000 1.00 79.56 120 THR A N 1
ATOM 927 C CA . THR A 1 120 ? -1.303 6.787 -0.627 1.00 79.56 120 THR A CA 1
ATOM 928 C C . THR A 1 120 ? -1.536 8.157 -0.006 1.00 79.56 120 THR A C 1
ATOM 930 O O . THR A 1 120 ? -2.680 8.606 0.082 1.00 79.56 120 THR A O 1
ATOM 933 N N . TYR A 1 121 ? -0.481 8.865 0.373 1.00 73.25 121 TYR A N 1
ATOM 934 C CA . TYR A 1 121 ? -0.571 10.230 0.890 1.00 73.25 121 TYR A CA 1
ATOM 935 C C . TYR A 1 121 ? 0.540 11.113 0.330 1.00 73.25 121 TYR A C 1
ATOM 937 O O . TYR A 1 121 ? 1.554 10.633 -0.161 1.00 73.25 121 TYR A O 1
ATOM 945 N N . ARG A 1 122 ? 0.346 12.431 0.368 1.00 69.25 122 ARG A N 1
ATOM 946 C CA . ARG A 1 122 ? 1.318 13.391 -0.160 1.00 69.25 122 ARG A CA 1
ATOM 947 C C . ARG A 1 122 ? 2.538 13.495 0.759 1.00 69.25 122 ARG A C 1
ATOM 949 O O . ARG A 1 122 ? 2.373 13.659 1.961 1.00 69.25 122 ARG A O 1
ATOM 956 N N . CYS A 1 123 ? 3.751 13.537 0.213 1.00 59.28 123 CYS A N 1
ATOM 957 C CA . CYS A 1 123 ? 4.988 13.721 0.986 1.00 59.28 123 CYS A CA 1
ATOM 958 C C . CYS A 1 123 ? 5.000 15.045 1.780 1.00 59.28 123 CYS A C 1
ATOM 960 O O . CYS A 1 123 ? 5.547 15.119 2.877 1.00 59.28 123 CYS A O 1
ATOM 962 N N . CYS A 1 124 ? 4.317 16.090 1.294 1.00 49.97 124 CYS A N 1
ATOM 963 C CA . CYS A 1 124 ? 4.128 17.343 2.039 1.00 49.97 124 CYS A CA 1
ATOM 964 C C . CYS A 1 124 ? 3.315 17.160 3.340 1.00 49.97 124 CYS A C 1
ATOM 966 O O . CYS A 1 124 ? 3.366 18.013 4.220 1.00 49.97 124 CYS A O 1
ATOM 968 N N . LEU A 1 125 ? 2.577 16.052 3.475 1.00 49.12 125 LEU A N 1
ATOM 969 C CA . LEU A 1 125 ? 1.874 15.651 4.697 1.00 49.12 125 LEU A CA 1
ATOM 970 C C . LEU A 1 125 ? 2.837 15.113 5.777 1.00 49.12 125 LEU A C 1
ATOM 972 O O . LEU A 1 125 ? 2.468 15.071 6.949 1.00 49.12 125 LEU A O 1
ATOM 976 N N . CYS A 1 126 ? 4.061 14.725 5.399 1.00 46.53 126 CYS A N 1
ATOM 977 C CA . CYS A 1 126 ? 5.167 14.467 6.328 1.00 46.53 126 CYS A CA 1
ATOM 978 C C . CYS A 1 126 ? 5.890 15.763 6.734 1.00 46.53 126 CYS A C 1
ATOM 980 O O . CYS A 1 126 ? 6.404 15.857 7.843 1.00 46.53 126 CYS A O 1
ATOM 982 N N . TRP A 1 127 ? 5.887 16.778 5.860 1.00 35.97 127 TRP A N 1
ATOM 983 C CA . TRP A 1 127 ? 6.556 18.068 6.085 1.00 35.97 127 TRP A CA 1
ATOM 984 C C . TRP A 1 127 ? 5.851 18.988 7.087 1.00 35.97 127 TRP A C 1
ATOM 986 O O . TRP A 1 127 ? 6.484 19.892 7.630 1.00 35.97 127 TRP A O 1
ATOM 996 N N . ALA A 1 128 ? 4.551 18.805 7.326 1.00 35.16 128 ALA A N 1
ATOM 997 C CA . ALA A 1 128 ? 3.761 19.773 8.071 1.00 35.16 128 ALA A CA 1
ATOM 998 C C . ALA A 1 128 ? 2.820 19.109 9.079 1.00 35.16 128 ALA A C 1
ATOM 1000 O O . ALA A 1 128 ? 1.732 18.661 8.733 1.00 35.16 128 ALA A O 1
ATOM 1001 N N . VAL A 1 129 ? 3.211 19.220 10.351 1.00 35.88 129 VAL A N 1
ATOM 1002 C CA . VAL A 1 129 ? 2.308 19.348 11.500 1.00 35.88 129 VAL A CA 1
ATOM 1003 C C . VAL A 1 129 ? 1.504 18.085 11.840 1.00 35.88 129 VAL A C 1
ATOM 1005 O O . VAL A 1 129 ? 0.651 17.617 11.093 1.00 35.88 129 VAL A O 1
ATOM 1008 N N . VAL A 1 130 ? 1.693 17.644 13.085 1.00 42.31 130 VAL A N 1
ATOM 1009 C CA . VAL A 1 130 ? 0.957 16.617 13.848 1.00 42.31 130 VAL A CA 1
ATOM 1010 C C . VAL A 1 130 ? -0.557 16.536 13.540 1.00 42.31 130 VAL A C 1
ATOM 1012 O O . VAL A 1 130 ? -1.143 15.470 13.663 1.00 42.31 130 VAL A O 1
ATOM 1015 N N . GLY A 1 131 ? -1.212 17.611 13.088 1.00 39.84 131 GLY A N 1
ATOM 1016 C CA . GLY A 1 131 ? -2.638 17.634 12.743 1.00 39.84 131 GLY A CA 1
ATOM 1017 C C . GLY A 1 131 ? -3.043 17.015 11.392 1.00 39.84 131 GLY A C 1
ATOM 1018 O O . GLY A 1 131 ? -4.155 16.501 11.289 1.00 39.84 131 GLY A O 1
ATOM 1019 N N . TRP A 1 132 ? -2.191 17.023 10.357 1.00 40.03 132 TRP A N 1
ATOM 1020 C CA . TRP A 1 132 ? -2.598 16.601 8.999 1.00 40.03 132 TRP A CA 1
ATOM 1021 C C . TRP A 1 132 ? -2.208 15.159 8.654 1.00 40.03 132 TRP A C 1
ATOM 1023 O O . TRP A 1 132 ? -2.975 14.473 7.974 1.00 40.03 132 TRP A O 1
ATOM 1033 N N . THR A 1 133 ? -1.096 14.647 9.193 1.00 48.78 133 THR A N 1
ATOM 1034 C CA . THR A 1 133 ? -0.748 13.212 9.149 1.00 48.78 133 THR A CA 1
ATOM 1035 C C . THR A 1 133 ? -1.819 12.371 9.855 1.00 48.78 133 THR A C 1
ATOM 1037 O O . THR A 1 133 ? -2.235 11.328 9.352 1.00 48.78 133 THR A O 1
ATOM 1040 N N . LEU A 1 134 ? -2.369 12.899 10.958 1.00 51.19 134 LEU A N 1
ATOM 1041 C CA . LEU A 1 134 ? -3.565 12.381 11.623 1.00 51.19 134 LEU A CA 1
ATOM 1042 C C . LEU A 1 134 ? -4.757 12.313 10.661 1.00 51.19 134 LEU A C 1
ATOM 1044 O O . LEU A 1 134 ? -5.451 11.313 10.655 1.00 51.19 134 LEU A O 1
ATOM 1048 N N . GLY A 1 135 ? -4.973 13.300 9.788 1.00 53.94 135 GLY A N 1
ATOM 1049 C CA . GLY A 1 135 ? -6.059 13.280 8.799 1.00 53.94 135 GLY A CA 1
ATOM 1050 C C . GLY A 1 135 ? -5.913 12.203 7.713 1.00 53.94 135 GLY A C 1
ATOM 1051 O O . GLY A 1 135 ? -6.917 11.624 7.292 1.00 53.94 135 GLY A O 1
ATOM 1052 N N . GLY A 1 136 ? -4.683 11.918 7.273 1.00 54.38 136 GLY A N 1
ATOM 1053 C CA . GLY A 1 136 ? -4.383 10.821 6.344 1.00 54.38 136 GLY A CA 1
ATOM 1054 C C . GLY A 1 136 ? -4.559 9.447 6.992 1.00 54.38 136 GLY A C 1
ATOM 1055 O O . GLY A 1 136 ? -5.203 8.571 6.421 1.00 54.38 136 GLY A O 1
ATOM 1056 N N . ILE A 1 137 ? -4.085 9.289 8.230 1.00 56.22 137 ILE A N 1
ATOM 1057 C CA . ILE A 1 137 ? -4.236 8.048 9.002 1.00 56.22 137 ILE A CA 1
ATOM 1058 C C . ILE A 1 137 ? -5.687 7.853 9.461 1.00 56.22 137 ILE A C 1
ATOM 1060 O O . ILE A 1 137 ? -6.203 6.750 9.398 1.00 56.22 137 ILE A O 1
ATOM 1064 N N . VAL A 1 138 ? -6.412 8.905 9.838 1.00 58.59 138 VAL A N 1
ATOM 1065 C CA . VAL A 1 138 ? -7.853 8.844 10.142 1.00 58.59 138 VAL A CA 1
ATOM 1066 C C . VAL A 1 138 ? -8.650 8.443 8.899 1.00 58.59 138 VAL A C 1
ATOM 1068 O O . VAL A 1 138 ? -9.610 7.685 9.016 1.00 58.59 138 VAL A O 1
ATOM 1071 N N . ARG A 1 139 ? -8.253 8.883 7.695 1.00 59.06 139 ARG A N 1
ATOM 1072 C CA . ARG A 1 139 ? -8.844 8.386 6.438 1.00 59.06 139 ARG A CA 1
ATOM 1073 C C . ARG A 1 139 ? -8.506 6.924 6.185 1.00 59.06 139 ARG A C 1
ATOM 1075 O O . ARG A 1 139 ? -9.426 6.152 5.946 1.00 59.06 139 ARG A O 1
ATOM 1082 N N . ALA A 1 140 ? -7.244 6.524 6.350 1.00 57.34 140 ALA A N 1
ATOM 1083 C CA . ALA A 1 140 ? -6.835 5.117 6.332 1.00 57.34 140 ALA A CA 1
ATOM 1084 C C . ALA A 1 140 ? -7.640 4.263 7.327 1.00 57.34 1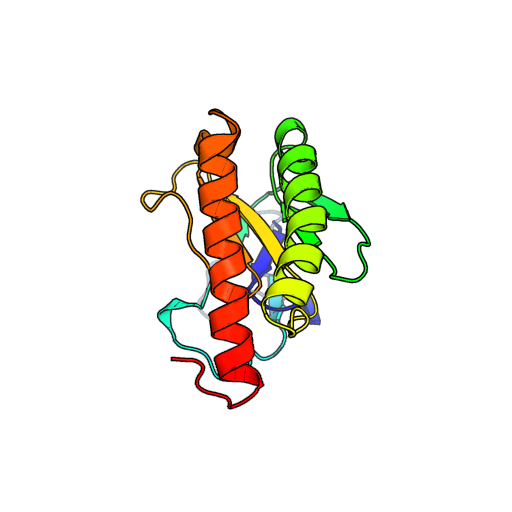40 ALA A C 1
ATOM 1086 O O . ALA A 1 140 ? -7.979 3.121 7.052 1.00 57.34 140 ALA A O 1
ATOM 1087 N N . MET A 1 141 ? -8.008 4.829 8.474 1.00 59.78 141 MET A N 1
ATOM 1088 C CA . MET A 1 141 ? -8.783 4.144 9.507 1.00 59.78 141 MET A CA 1
ATOM 1089 C C . MET A 1 141 ? -10.286 4.138 9.210 1.00 59.78 141 MET A C 1
ATOM 1091 O O . MET A 1 141 ? -10.958 3.164 9.537 1.00 59.78 141 MET A O 1
ATOM 1095 N N . LYS A 1 142 ? -10.827 5.135 8.492 1.00 55.97 142 LYS A N 1
ATOM 1096 C CA . LYS A 1 142 ? -12.171 5.039 7.883 1.00 55.97 142 LYS A CA 1
ATOM 1097 C C . LYS A 1 142 ? -12.268 3.865 6.903 1.00 55.97 142 LYS A C 1
ATOM 1099 O O . LYS A 1 142 ? -13.336 3.262 6.799 1.00 55.97 142 LYS A O 1
ATOM 1104 N N . VAL A 1 143 ? -11.164 3.487 6.251 1.00 57.97 143 VAL A N 1
ATOM 1105 C CA . VAL A 1 143 ? -11.102 2.262 5.433 1.00 57.97 143 VAL A CA 1
ATOM 1106 C C . VAL A 1 143 ? -11.413 1.032 6.266 1.00 57.97 143 VAL A C 1
ATOM 1108 O O . VAL A 1 143 ? -12.126 0.170 5.770 1.00 57.97 143 VAL A O 1
ATOM 1111 N N . MET A 1 144 ? -10.966 0.961 7.528 1.00 59.69 144 MET A N 1
ATOM 1112 C CA . MET A 1 144 ? -11.290 -0.175 8.398 1.00 59.69 144 MET A CA 1
ATOM 1113 C C . MET A 1 144 ? -12.798 -0.342 8.579 1.00 59.69 144 MET A C 1
ATOM 1115 O O . MET A 1 144 ? -13.293 -1.459 8.476 1.00 59.69 144 MET A O 1
ATOM 1119 N N . VAL A 1 145 ? -13.548 0.750 8.757 1.00 55.97 145 VAL A N 1
ATOM 1120 C CA . VAL A 1 145 ? -15.020 0.695 8.845 1.00 55.97 145 VAL A CA 1
ATOM 1121 C C . VAL A 1 145 ? -15.624 0.169 7.542 1.00 55.97 145 VAL A C 1
ATOM 1123 O O . VAL A 1 145 ? -16.453 -0.741 7.560 1.00 55.97 145 VAL A O 1
ATOM 1126 N N . GLY A 1 146 ? -15.171 0.691 6.397 1.00 58.09 146 GLY A N 1
ATOM 1127 C CA . GLY A 1 146 ? -15.620 0.226 5.081 1.00 58.09 146 GLY A CA 1
ATOM 1128 C C . GLY A 1 146 ? -15.283 -1.247 4.817 1.00 58.09 146 GLY A C 1
AT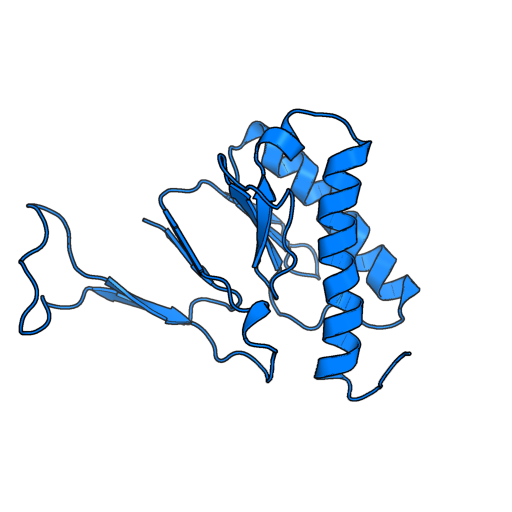OM 1129 O O . GLY A 1 146 ? -16.104 -1.983 4.272 1.00 58.09 146 GLY A O 1
ATOM 1130 N N . MET A 1 147 ? -14.106 -1.697 5.252 1.00 60.22 147 MET A N 1
ATOM 1131 C CA . MET A 1 147 ? -13.641 -3.077 5.130 1.00 60.22 147 MET A CA 1
ATOM 1132 C C . MET A 1 147 ? -14.404 -4.032 6.041 1.00 60.22 147 MET A C 1
ATOM 1134 O O . MET A 1 147 ? -14.832 -5.082 5.577 1.00 60.22 147 MET A O 1
ATOM 1138 N N . CYS A 1 148 ? -14.617 -3.683 7.311 1.00 58.28 148 CYS A N 1
ATOM 1139 C CA . CYS A 1 148 ? -15.410 -4.498 8.231 1.00 58.28 148 CYS A CA 1
ATOM 1140 C C . CYS A 1 148 ? -16.849 -4.659 7.723 1.00 58.28 148 CYS A C 1
ATOM 1142 O O . CYS A 1 148 ? -17.397 -5.760 7.775 1.00 58.28 148 CYS A O 1
ATOM 1144 N N . ASN A 1 149 ? -17.428 -3.606 7.138 1.00 54.66 149 ASN A N 1
ATOM 1145 C CA . ASN A 1 149 ? -18.746 -3.683 6.511 1.00 54.66 149 ASN A CA 1
ATOM 1146 C C . ASN A 1 149 ? -18.763 -4.594 5.268 1.00 54.66 149 ASN A C 1
ATOM 1148 O O . ASN A 1 149 ? -19.726 -5.331 5.052 1.00 54.66 149 ASN A O 1
ATOM 1152 N N . ALA A 1 150 ? -17.703 -4.570 4.456 1.00 55.19 150 ALA A N 1
ATOM 1153 C CA . ALA A 1 150 ? -17.618 -5.350 3.223 1.00 55.19 150 ALA A CA 1
ATOM 1154 C C . ALA A 1 150 ? -17.229 -6.825 3.438 1.00 55.19 150 ALA A C 1
ATOM 1156 O O . ALA A 1 150 ? -17.753 -7.700 2.755 1.00 55.19 150 ALA A O 1
ATOM 1157 N N . VAL A 1 151 ? -16.343 -7.111 4.396 1.00 54.84 151 VAL A N 1
ATOM 1158 C CA . VAL A 1 151 ? -15.884 -8.468 4.738 1.00 54.84 151 VAL A CA 1
ATOM 1159 C C . VAL A 1 151 ? -16.853 -9.151 5.709 1.00 54.84 151 VAL A C 1
ATOM 1161 O O . VAL A 1 151 ? -17.083 -10.352 5.613 1.00 54.84 151 VAL A O 1
ATOM 1164 N N . GLY A 1 152 ? -17.464 -8.396 6.627 1.00 49.16 152 GLY A N 1
ATOM 1165 C CA . GLY A 1 152 ? -18.360 -8.926 7.657 1.00 49.16 152 GLY A CA 1
ATOM 1166 C C . GLY A 1 152 ? -19.837 -9.009 7.264 1.00 49.16 152 GLY A C 1
ATOM 1167 O O . GLY A 1 152 ? -20.644 -9.466 8.073 1.00 49.16 152 GLY A O 1
ATOM 1168 N N . GLY A 1 153 ? -20.230 -8.525 6.079 1.00 42.19 153 GLY A N 1
ATOM 1169 C CA . GLY A 1 153 ? -21.628 -8.499 5.621 1.00 42.19 153 GLY A CA 1
ATOM 1170 C C . GLY A 1 153 ? -22.585 -7.662 6.487 1.00 42.19 153 GLY A C 1
ATOM 1171 O O . GLY A 1 153 ? -23.780 -7.590 6.198 1.00 42.19 153 GLY A O 1
ATOM 1172 N N . ARG A 1 154 ? -22.093 -7.011 7.547 1.00 41.34 154 ARG A N 1
ATOM 1173 C CA . ARG A 1 154 ? -22.877 -6.107 8.386 1.00 41.34 154 ARG A CA 1
ATOM 1174 C C . ARG A 1 154 ? -22.782 -4.721 7.779 1.00 41.34 154 ARG A C 1
ATOM 1176 O O . ARG A 1 154 ? -21.732 -4.102 7.821 1.00 41.34 154 ARG A O 1
ATOM 1183 N N . ARG A 1 155 ? -23.885 -4.218 7.226 1.00 31.78 155 ARG A N 1
ATOM 1184 C CA . ARG A 1 155 ? -24.034 -2.779 6.986 1.00 31.78 155 ARG A CA 1
ATOM 1185 C C . ARG A 1 155 ? -24.119 -2.096 8.345 1.00 31.78 155 ARG A C 1
ATOM 1187 O O . ARG A 1 155 ? -25.180 -2.129 8.962 1.00 31.78 155 ARG A O 1
ATOM 1194 N N . VAL A 1 156 ? -23.032 -1.501 8.815 1.00 37.03 156 VAL A N 1
ATOM 1195 C CA . VAL A 1 156 ? -23.143 -0.444 9.820 1.00 37.03 156 VAL A CA 1
ATOM 1196 C C . VAL A 1 156 ? -23.350 0.861 9.055 1.00 37.03 156 VAL A C 1
ATOM 1198 O O . VAL A 1 156 ? -22.510 1.230 8.232 1.00 37.03 156 VAL A O 1
ATOM 1201 N N . LEU A 1 157 ? -24.547 1.423 9.257 1.00 34.12 157 LEU A N 1
ATOM 1202 C CA . LEU A 1 157 ? -25.083 2.659 8.679 1.00 34.12 157 LEU A CA 1
ATOM 1203 C C . LEU A 1 157 ? -24.212 3.879 8.992 1.00 34.12 157 LEU A C 1
ATOM 1205 O O . LEU A 1 157 ? -23.679 3.935 10.123 1.00 34.12 157 LEU A O 1
#